Protein AF-A0A090T757-F1 (afdb_monomer_lite)

Sequence (92 aa):
MATAGITGAKLASKATKGVASAKKKRMPFVAANGLLVLLPAAIYLQHLASIGSFDTTFYVIQAIELVAGFTNLTLMGLNIRDGLKMARVRSA

Secondary structure (DSSP, 8-state):
-HHHHHHHHHHHHT--SSTHHHHHHHHHHHHHHIIIIIHHHHHHHHHHHHTT--SHHHHHHHHHHHHHHHHHHHHHHHHHHHHHHHHHHTT-

Radius of gyration: 17.59 Å; chains: 1; bounding box: 42×18×46 Å

Foldseek 3Di:
DVVVVVVVVVVLVPPDDDPSVVLVVLVVVLVCLCPVQQVVLVVVLVVCVVVVNPDPVSVVSVVVNVVSVVVSVVSVVVSVVSVVVVVVVVVD

Organism: NCBI:txid990268

Structure (mmCIF, N/CA/C/O backbone):
data_AF-A0A090T757-F1
#
_entry.id   AF-A0A090T757-F1
#
loop_
_atom_site.group_PDB
_atom_site.id
_atom_site.type_symbol
_atom_site.label_atom_id
_atom_site.label_alt_id
_atom_site.label_comp_id
_atom_site.label_asym_id
_atom_site.label_entity_id
_atom_site.label_seq_id
_atom_site.pdbx_PDB_ins_code
_atom_site.Cartn_x
_atom_site.Cartn_y
_atom_site.Cartn_z
_atom_site.occupancy
_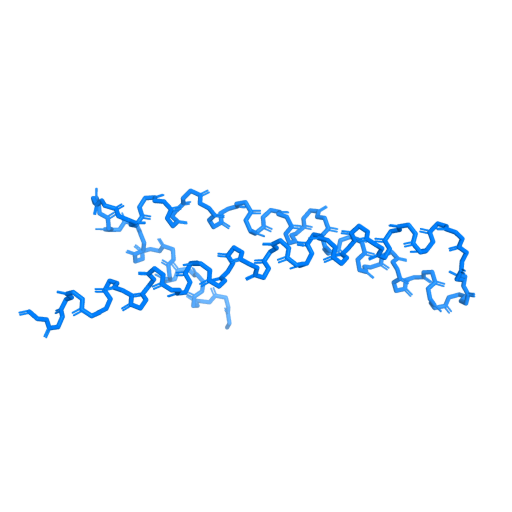atom_site.B_iso_or_equiv
_atom_site.auth_seq_id
_atom_site.auth_comp_id
_atom_site.auth_asym_id
_atom_site.auth_atom_id
_atom_site.pdbx_PDB_model_num
ATOM 1 N N . MET A 1 1 ? 8.452 7.836 17.264 1.00 44.91 1 MET A N 1
ATOM 2 C CA . MET A 1 1 ? 7.537 7.331 16.213 1.00 44.91 1 MET A CA 1
ATOM 3 C C . MET A 1 1 ? 7.250 5.826 16.299 1.00 44.91 1 MET A C 1
ATOM 5 O O . MET A 1 1 ? 6.135 5.439 15.988 1.00 44.91 1 MET A O 1
ATOM 9 N N . ALA A 1 2 ? 8.147 4.979 16.823 1.00 41.59 2 ALA A N 1
ATOM 10 C CA . ALA A 1 2 ? 7.857 3.551 17.064 1.00 41.59 2 ALA A CA 1
ATOM 11 C C . ALA A 1 2 ? 6.926 3.265 18.270 1.00 41.59 2 ALA A C 1
ATOM 13 O O . ALA A 1 2 ? 6.265 2.232 18.332 1.00 41.59 2 ALA A O 1
ATOM 14 N N . THR A 1 3 ? 6.833 4.188 19.230 1.00 36.66 3 THR A N 1
ATOM 15 C CA . THR A 1 3 ? 6.088 3.988 20.485 1.00 36.66 3 THR A CA 1
ATOM 16 C C . THR A 1 3 ? 4.568 4.089 20.329 1.00 36.66 3 THR A C 1
ATOM 18 O O . THR A 1 3 ? 3.843 3.409 21.051 1.00 36.66 3 THR A O 1
ATOM 21 N N . ALA A 1 4 ? 4.077 4.865 19.356 1.00 46.41 4 ALA A N 1
ATOM 22 C CA . ALA A 1 4 ? 2.644 5.015 19.081 1.00 46.41 4 ALA A CA 1
ATOM 23 C C . ALA A 1 4 ? 2.022 3.765 18.424 1.00 46.41 4 ALA A C 1
ATOM 25 O O . ALA A 1 4 ? 0.852 3.455 18.649 1.00 46.41 4 ALA A O 1
ATOM 26 N N . GLY A 1 5 ? 2.809 3.004 17.651 1.00 44.88 5 GLY A N 1
ATOM 27 C CA . GLY A 1 5 ? 2.358 1.739 17.056 1.00 44.88 5 GLY A CA 1
ATOM 28 C C . GLY A 1 5 ? 2.151 0.636 18.100 1.00 44.88 5 GLY A C 1
ATOM 29 O O . GLY A 1 5 ? 1.199 -0.141 18.019 1.00 44.88 5 GLY A O 1
ATOM 30 N N . ILE A 1 6 ? 3.000 0.609 19.132 1.00 47.66 6 ILE A N 1
ATOM 31 C CA . ILE A 1 6 ? 2.959 -0.405 20.195 1.00 47.66 6 ILE A CA 1
ATOM 32 C C . ILE A 1 6 ? 1.806 -0.135 21.175 1.00 47.66 6 ILE A C 1
ATOM 34 O O . ILE A 1 6 ? 1.119 -1.071 21.596 1.00 47.66 6 ILE A O 1
ATOM 38 N N . THR A 1 7 ? 1.532 1.131 21.513 1.00 53.59 7 THR A N 1
ATOM 39 C CA . THR A 1 7 ? 0.393 1.490 22.377 1.00 53.59 7 THR A CA 1
ATOM 40 C C . THR A 1 7 ? -0.951 1.242 21.695 1.00 53.59 7 THR A C 1
ATOM 42 O O . THR A 1 7 ? -1.862 0.730 22.347 1.00 53.59 7 THR A O 1
ATOM 45 N N . GLY A 1 8 ? -1.066 1.480 20.383 1.00 47.88 8 GLY A N 1
ATOM 46 C CA . GLY A 1 8 ? -2.257 1.120 19.603 1.00 47.88 8 GLY A CA 1
ATOM 47 C C . GLY A 1 8 ? -2.548 -0.388 19.597 1.00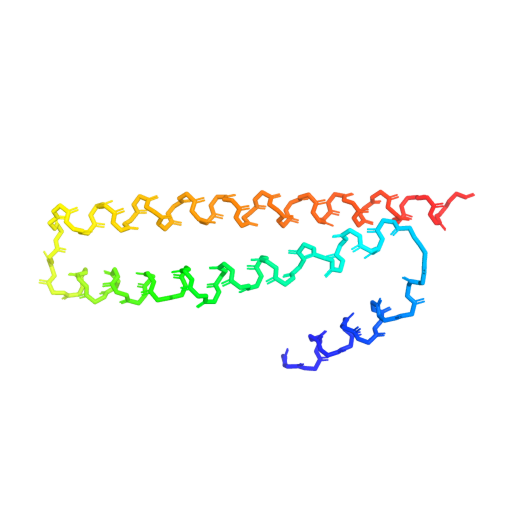 47.88 8 GLY A C 1
ATOM 48 O O . GLY A 1 8 ? -3.693 -0.800 19.795 1.00 47.88 8 GLY A O 1
ATOM 49 N N . ALA A 1 9 ? -1.513 -1.224 19.456 1.00 52.78 9 ALA A N 1
ATOM 50 C CA . ALA A 1 9 ? -1.641 -2.684 19.493 1.00 52.78 9 ALA A CA 1
ATOM 51 C C . ALA A 1 9 ? -2.014 -3.220 20.891 1.00 52.78 9 ALA A C 1
ATOM 53 O O . ALA A 1 9 ? -2.856 -4.116 21.008 1.00 52.78 9 ALA A O 1
ATOM 54 N N . LYS A 1 10 ? -1.451 -2.643 21.964 1.00 44.31 10 LYS A N 1
ATOM 55 C CA . LYS A 1 10 ? -1.811 -2.994 23.351 1.00 44.31 10 LYS A CA 1
ATOM 56 C C . LYS A 1 10 ? -3.230 -2.551 23.726 1.00 44.31 10 LYS A C 1
ATOM 58 O O . LYS A 1 10 ? -3.922 -3.299 24.413 1.00 44.31 10 LYS A O 1
ATOM 63 N N . LEU A 1 11 ? -3.699 -1.398 23.241 1.00 47.91 11 LEU A N 1
ATOM 64 C CA . LEU A 1 11 ? -5.069 -0.926 23.482 1.00 47.91 11 LEU A CA 1
ATOM 65 C C . LEU A 1 11 ? -6.110 -1.780 22.731 1.00 47.91 11 LEU A C 1
ATOM 67 O O . LEU A 1 11 ? -7.165 -2.096 23.279 1.00 47.91 11 LEU A O 1
ATOM 71 N N . ALA A 1 12 ? -5.782 -2.238 21.516 1.00 43.88 12 ALA A N 1
ATOM 72 C CA . ALA A 1 12 ? -6.610 -3.157 20.729 1.00 43.88 12 ALA A CA 1
ATOM 73 C C . ALA A 1 12 ? -6.719 -4.570 21.337 1.00 43.88 12 ALA A C 1
ATOM 75 O O . ALA A 1 12 ? -7.681 -5.287 21.065 1.00 43.88 12 ALA A O 1
ATOM 76 N N . SER A 1 13 ? -5.765 -4.973 22.183 1.00 42.06 13 SER A N 1
ATOM 77 C CA . SER A 1 13 ? -5.786 -6.262 22.888 1.00 42.06 13 SER A CA 1
ATOM 78 C C . SER A 1 13 ? -6.908 -6.357 23.937 1.00 42.06 13 SER A C 1
ATOM 80 O O . SER A 1 13 ? -7.426 -7.443 24.183 1.00 42.06 13 SER A O 1
ATOM 82 N N . LYS A 1 14 ? -7.346 -5.225 24.512 1.00 43.12 14 LYS A N 1
ATOM 83 C CA . LYS A 1 14 ? -8.365 -5.178 25.581 1.00 43.12 14 LYS A CA 1
ATOM 84 C C . LYS A 1 14 ? -9.812 -5.047 25.068 1.00 43.12 14 LYS A C 1
ATOM 86 O O . LYS A 1 14 ? -10.746 -5.043 25.864 1.00 43.12 14 LYS A O 1
ATOM 91 N N . ALA A 1 15 ? -10.020 -4.923 23.755 1.00 45.19 15 ALA A N 1
ATOM 92 C CA . ALA A 1 15 ? -11.346 -4.788 23.147 1.00 45.19 15 ALA A CA 1
ATOM 93 C C . ALA A 1 15 ? -11.934 -6.173 22.827 1.00 45.19 15 ALA A C 1
ATOM 95 O O . ALA A 1 15 ? -11.858 -6.667 21.703 1.00 45.19 15 ALA A O 1
ATOM 96 N N . THR A 1 16 ? -12.474 -6.830 23.851 1.00 44.22 16 THR A N 1
ATOM 97 C CA . THR A 1 16 ? -12.732 -8.276 23.840 1.00 44.22 16 THR A CA 1
ATOM 98 C C . THR A 1 16 ? -14.026 -8.716 23.143 1.00 44.22 16 THR A C 1
ATOM 100 O O . THR A 1 16 ? -14.204 -9.919 22.992 1.00 44.22 16 THR A O 1
ATOM 103 N N . LYS A 1 17 ? -14.927 -7.832 22.672 1.00 41.28 17 LYS A N 1
ATOM 104 C CA . LYS A 1 17 ? -16.138 -8.241 21.914 1.00 41.28 17 LYS A CA 1
ATOM 105 C C . LYS A 1 17 ? -16.606 -7.172 20.906 1.00 41.28 17 LYS A C 1
ATOM 107 O O . LYS A 1 17 ? -16.627 -5.989 21.226 1.00 41.28 17 LYS A O 1
ATOM 112 N N . GLY A 1 18 ? -17.003 -7.595 19.697 1.00 53.28 18 GLY A N 1
ATOM 113 C CA . GLY A 1 18 ? -17.634 -6.748 18.664 1.00 53.28 18 GLY A CA 1
ATOM 114 C C . GLY A 1 18 ? -16.724 -6.317 17.501 1.00 53.28 18 GLY A C 1
ATOM 115 O O . GLY A 1 18 ? -15.687 -6.928 17.260 1.00 53.28 18 GLY A O 1
ATOM 116 N N . VAL A 1 19 ? -17.116 -5.254 16.780 1.00 49.38 19 VAL A N 1
ATOM 117 C CA . VAL A 1 19 ? -16.496 -4.671 15.556 1.00 49.38 19 VAL A CA 1
ATOM 118 C C . VAL A 1 19 ? -14.961 -4.494 15.644 1.00 49.38 19 VAL A C 1
ATOM 120 O O . VAL A 1 19 ? -14.259 -4.511 14.632 1.00 49.38 19 VAL A O 1
ATOM 123 N N . ALA A 1 20 ? -14.410 -4.440 16.860 1.00 47.56 20 ALA A N 1
ATOM 124 C CA . ALA A 1 20 ? -12.978 -4.517 17.152 1.00 47.56 20 ALA A CA 1
ATOM 125 C C . ALA A 1 20 ? -12.278 -5.788 16.612 1.00 47.56 20 ALA A C 1
ATOM 127 O O . ALA A 1 20 ? -11.130 -5.712 16.176 1.00 47.56 20 ALA A O 1
ATOM 128 N N . SER A 1 21 ? -12.960 -6.938 16.566 1.00 47.91 21 SER A N 1
ATOM 129 C CA . SER A 1 21 ? -12.432 -8.196 16.010 1.00 47.91 21 SER A CA 1
ATOM 130 C C . SER A 1 21 ? -12.282 -8.140 14.482 1.00 47.91 21 SER A C 1
ATOM 132 O O . SER A 1 21 ? -11.267 -8.573 13.934 1.00 47.91 21 SER A O 1
ATOM 134 N N . ALA A 1 22 ? -13.230 -7.503 13.782 1.00 51.09 22 ALA A N 1
ATOM 135 C CA . ALA A 1 22 ? -13.135 -7.280 12.337 1.00 51.09 22 ALA A CA 1
ATOM 136 C C . ALA A 1 22 ? -11.990 -6.311 11.987 1.00 51.09 22 ALA A C 1
ATOM 138 O O . ALA A 1 22 ? -11.225 -6.572 11.055 1.00 51.09 22 ALA A O 1
ATOM 139 N N . LYS A 1 23 ? -11.804 -5.254 12.794 1.00 50.75 23 LYS A N 1
ATOM 140 C CA . LYS A 1 23 ? -10.637 -4.354 12.732 1.00 50.75 23 LYS A CA 1
ATOM 141 C C . LYS A 1 23 ? -9.325 -5.116 12.930 1.00 50.75 23 LYS A C 1
ATOM 143 O O . LYS A 1 23 ? -8.418 -4.987 12.114 1.00 50.75 23 LYS A O 1
ATOM 148 N N . LYS A 1 24 ? -9.242 -5.961 13.963 1.00 53.56 24 LYS A N 1
ATOM 149 C CA . LYS A 1 24 ? -8.046 -6.758 14.285 1.00 53.56 24 LYS A CA 1
ATOM 150 C C . LYS A 1 24 ? -7.695 -7.769 13.191 1.00 53.56 24 LYS A C 1
ATOM 152 O O . LYS A 1 24 ? -6.516 -8.020 12.973 1.00 53.56 24 LYS A O 1
ATOM 157 N N . LYS A 1 25 ? -8.689 -8.312 12.479 1.00 55.53 25 LYS A N 1
ATOM 158 C CA . LYS A 1 25 ? -8.464 -9.264 11.382 1.00 55.53 25 LYS A CA 1
ATOM 159 C C . LYS A 1 25 ? -8.054 -8.580 10.075 1.00 55.53 25 LYS A C 1
ATOM 161 O O . LYS A 1 25 ? -7.238 -9.142 9.365 1.00 55.53 25 LYS A O 1
ATOM 166 N N . ARG A 1 26 ? -8.566 -7.380 9.763 1.00 61.97 26 ARG A N 1
ATOM 167 C CA . ARG A 1 26 ? -8.270 -6.653 8.505 1.00 61.97 26 ARG A CA 1
ATOM 168 C C . ARG A 1 26 ? -6.959 -5.865 8.533 1.00 61.97 26 ARG A C 1
ATOM 170 O O . ARG A 1 26 ? -6.318 -5.717 7.500 1.00 61.97 26 ARG A O 1
ATOM 177 N N . MET A 1 27 ? -6.545 -5.384 9.704 1.00 61.22 27 MET A N 1
ATOM 178 C CA . MET A 1 27 ? -5.315 -4.604 9.878 1.00 61.22 27 MET A CA 1
ATOM 179 C C . MET A 1 27 ? -4.021 -5.341 9.466 1.00 61.22 27 MET A C 1
ATOM 181 O O . MET A 1 27 ? -3.200 -4.716 8.798 1.00 61.22 27 MET A O 1
ATOM 185 N N . PRO A 1 28 ? -3.826 -6.644 9.768 1.00 66.75 28 PRO A N 1
ATOM 186 C CA . PRO A 1 28 ? -2.656 -7.371 9.281 1.00 66.75 28 PRO A CA 1
ATOM 187 C C . PRO A 1 28 ? -2.661 -7.574 7.762 1.00 66.75 28 PRO A C 1
ATOM 189 O O . PRO A 1 28 ? -1.591 -7.540 7.175 1.00 66.75 28 PRO A O 1
ATOM 192 N N . PHE A 1 29 ? -3.818 -7.695 7.100 1.00 69.50 29 PHE A N 1
ATOM 193 C CA . PHE A 1 29 ? -3.864 -7.764 5.629 1.00 69.50 29 PHE A CA 1
ATOM 194 C C . PHE A 1 29 ? -3.508 -6.428 4.966 1.00 69.50 29 PHE A C 1
ATOM 196 O O . PHE A 1 29 ? -2.816 -6.417 3.958 1.00 69.50 29 PHE A O 1
ATOM 203 N N . VAL A 1 30 ? -3.938 -5.301 5.541 1.00 70.75 30 VAL A N 1
ATOM 204 C CA . VAL A 1 30 ? -3.551 -3.943 5.098 1.00 70.75 30 VAL A CA 1
ATOM 205 C C . VAL A 1 30 ? -2.037 -3.752 5.235 1.00 70.75 30 VAL A C 1
ATOM 207 O O . VAL A 1 30 ? -1.368 -3.331 4.295 1.00 70.75 30 VAL A O 1
ATOM 210 N N . ALA A 1 31 ? -1.481 -4.123 6.392 1.00 71.25 31 ALA A N 1
ATOM 211 C CA . ALA A 1 31 ? -0.044 -4.037 6.639 1.00 71.25 31 ALA A CA 1
ATOM 212 C C . ALA A 1 31 ? 0.761 -4.997 5.746 1.00 71.25 31 ALA A C 1
ATOM 214 O O . ALA A 1 31 ? 1.783 -4.598 5.200 1.00 71.25 31 ALA A O 1
ATOM 215 N N . ALA A 1 32 ? 0.287 -6.232 5.554 1.00 76.06 32 ALA A N 1
ATOM 216 C CA . ALA A 1 32 ? 0.936 -7.221 4.700 1.00 76.06 32 ALA A CA 1
ATOM 217 C C . ALA A 1 32 ? 0.898 -6.818 3.221 1.00 76.06 32 ALA A C 1
ATOM 219 O O . ALA A 1 32 ? 1.932 -6.870 2.574 1.00 76.06 32 ALA A O 1
ATOM 220 N N . ASN A 1 33 ? -0.238 -6.345 2.693 1.00 79.56 33 ASN A N 1
ATOM 221 C CA . ASN A 1 33 ? -0.307 -5.828 1.320 1.00 79.56 33 ASN A CA 1
ATOM 222 C C . ASN A 1 33 ? 0.604 -4.605 1.136 1.00 79.56 33 ASN A C 1
ATOM 224 O O . ASN A 1 33 ? 1.325 -4.510 0.146 1.00 79.56 33 ASN A O 1
ATOM 228 N N . GLY A 1 34 ? 0.621 -3.691 2.111 1.00 76.12 34 GLY A N 1
ATOM 229 C CA . GLY A 1 34 ? 1.522 -2.539 2.098 1.00 76.12 34 GLY A CA 1
ATOM 230 C C . GLY A 1 34 ? 3.001 -2.925 2.080 1.00 76.12 34 GLY A C 1
ATOM 231 O O . GLY A 1 34 ? 3.773 -2.383 1.298 1.00 76.12 34 GLY A O 1
ATOM 232 N N . LEU A 1 35 ? 3.396 -3.881 2.919 1.00 75.56 35 LEU A N 1
ATOM 233 C CA . LEU A 1 35 ? 4.796 -4.258 3.099 1.00 75.56 35 LEU A CA 1
ATOM 234 C C . LEU A 1 35 ? 5.304 -5.238 2.034 1.00 75.56 35 LEU A C 1
ATOM 236 O O . LEU A 1 35 ? 6.441 -5.120 1.595 1.00 75.56 35 LEU A O 1
ATOM 240 N N . LEU A 1 36 ? 4.483 -6.213 1.642 1.00 78.62 36 LEU A N 1
ATOM 241 C CA . LEU A 1 36 ? 4.889 -7.310 0.759 1.00 78.62 36 LEU A CA 1
ATOM 242 C C . LEU A 1 36 ? 4.621 -7.024 -0.718 1.00 78.62 36 LEU A C 1
ATOM 244 O O . LEU A 1 36 ? 5.249 -7.655 -1.560 1.00 78.62 36 LEU A O 1
ATOM 248 N N . VAL A 1 37 ? 3.698 -6.110 -1.039 1.00 80.69 37 VAL A N 1
ATOM 249 C CA . VAL A 1 37 ? 3.339 -5.789 -2.430 1.00 80.69 37 VAL A CA 1
ATOM 250 C C . VAL A 1 37 ? 3.727 -4.356 -2.767 1.00 80.69 37 VAL A C 1
ATOM 252 O O . VAL A 1 37 ? 4.549 -4.144 -3.652 1.00 80.69 37 VAL A O 1
ATOM 255 N N . LEU A 1 38 ? 3.186 -3.372 -2.043 1.00 80.25 38 LEU A N 1
ATOM 256 C CA . LEU A 1 38 ? 3.376 -1.958 -2.392 1.00 80.25 38 LEU A CA 1
ATOM 257 C C . LEU A 1 38 ? 4.820 -1.490 -2.204 1.00 80.25 38 LEU A C 1
ATOM 259 O O . LEU A 1 38 ? 5.362 -0.837 -3.085 1.00 80.25 38 LEU A O 1
ATOM 263 N N . LEU A 1 39 ? 5.463 -1.850 -1.092 1.00 82.81 39 LEU A N 1
ATOM 264 C CA . LEU A 1 39 ? 6.839 -1.436 -0.822 1.00 82.81 39 LEU A CA 1
ATOM 265 C C . LEU A 1 39 ? 7.850 -1.960 -1.868 1.00 82.81 39 LEU A C 1
ATOM 267 O O . LEU A 1 39 ? 8.589 -1.143 -2.419 1.00 82.81 39 LEU A O 1
ATOM 271 N N . PRO A 1 40 ? 7.907 -3.269 -2.192 1.00 82.44 40 PRO A N 1
ATOM 272 C CA . PRO A 1 40 ? 8.827 -3.754 -3.219 1.00 82.44 40 PRO A CA 1
ATOM 273 C C . PRO A 1 40 ? 8.459 -3.267 -4.626 1.00 82.44 40 PRO A C 1
ATOM 275 O O . PRO A 1 40 ? 9.369 -2.967 -5.397 1.00 82.44 40 PRO A O 1
ATOM 278 N N . ALA A 1 41 ? 7.166 -3.129 -4.955 1.00 85.81 41 ALA A N 1
ATOM 279 C CA . ALA A 1 41 ? 6.741 -2.562 -6.236 1.00 85.81 41 ALA A CA 1
ATOM 280 C C . ALA A 1 41 ? 7.219 -1.111 -6.398 1.00 85.81 41 ALA A C 1
ATOM 282 O O . ALA A 1 41 ? 7.817 -0.791 -7.422 1.00 85.81 41 ALA A O 1
ATOM 283 N N . ALA A 1 42 ? 7.059 -0.276 -5.368 1.00 85.62 42 ALA A N 1
ATOM 284 C CA . ALA A 1 42 ? 7.509 1.114 -5.377 1.00 85.62 42 ALA A CA 1
ATOM 285 C C . ALA A 1 42 ? 9.031 1.230 -5.551 1.00 85.62 42 ALA A C 1
ATOM 287 O O . ALA A 1 42 ? 9.509 2.041 -6.341 1.00 85.62 42 ALA A O 1
ATOM 288 N N . ILE A 1 43 ? 9.808 0.394 -4.8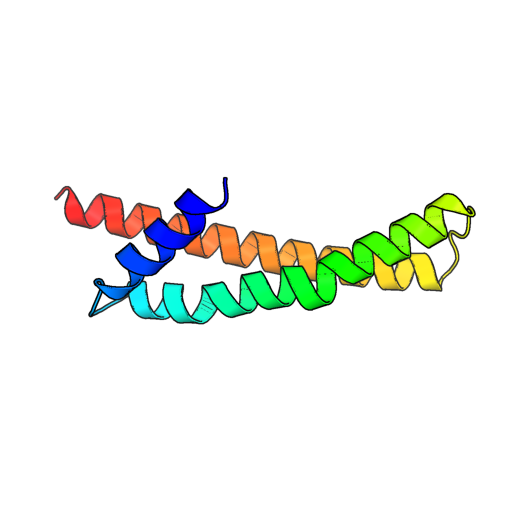49 1.00 88.50 43 ILE A N 1
ATOM 289 C CA . ILE A 1 43 ? 11.275 0.371 -4.984 1.00 88.50 43 ILE A CA 1
ATOM 290 C C . ILE A 1 43 ? 11.677 -0.045 -6.404 1.00 88.50 43 ILE A C 1
ATOM 292 O O . ILE A 1 43 ? 12.569 0.561 -6.998 1.00 88.50 43 ILE A O 1
ATOM 296 N N . TYR A 1 44 ? 11.017 -1.060 -6.964 1.00 90.12 44 TYR A N 1
ATOM 297 C CA . TYR A 1 44 ? 11.322 -1.549 -8.304 1.00 90.12 44 TYR A CA 1
ATOM 298 C C . TYR A 1 44 ? 10.936 -0.544 -9.398 1.00 90.12 44 TYR A C 1
ATOM 300 O O . TYR A 1 44 ? 11.731 -0.285 -10.300 1.00 90.12 44 TYR A O 1
ATOM 308 N N . LEU A 1 45 ? 9.766 0.088 -9.288 1.00 88.62 45 LEU A N 1
ATOM 309 C CA . LEU A 1 45 ? 9.337 1.162 -10.185 1.00 88.62 45 LEU A CA 1
ATOM 310 C C . LEU A 1 45 ? 10.269 2.371 -10.092 1.00 88.62 45 LEU A C 1
ATOM 312 O O . LEU A 1 45 ? 10.665 2.910 -11.121 1.00 88.62 45 LEU A O 1
ATOM 316 N N . GLN A 1 46 ? 10.700 2.754 -8.887 1.00 90.62 46 GLN A N 1
ATOM 317 C CA . GLN A 1 46 ? 11.689 3.816 -8.699 1.00 90.62 46 GLN A CA 1
ATOM 318 C C . GLN A 1 46 ? 13.021 3.477 -9.378 1.00 90.62 46 GLN A C 1
ATOM 320 O O . GLN A 1 46 ? 13.637 4.352 -9.988 1.00 90.62 46 GLN A O 1
ATOM 325 N N . HIS A 1 47 ? 13.469 2.221 -9.291 1.00 91.12 47 HIS A N 1
ATOM 326 C CA . HIS A 1 47 ? 14.681 1.778 -9.971 1.00 91.12 47 HIS A CA 1
ATOM 327 C C . HIS A 1 47 ? 14.538 1.883 -11.495 1.00 91.12 47 HIS A C 1
ATOM 329 O O . HIS A 1 47 ? 15.373 2.522 -12.132 1.00 91.12 47 HIS A O 1
ATOM 335 N N . LEU A 1 48 ? 13.454 1.349 -12.065 1.00 89.00 48 LEU A N 1
ATOM 336 C CA . LEU A 1 48 ? 13.164 1.433 -13.500 1.00 89.00 48 LEU A CA 1
ATOM 337 C C . LEU A 1 48 ? 13.051 2.886 -13.988 1.00 89.00 48 LEU A C 1
ATOM 339 O O . LEU A 1 48 ? 13.658 3.252 -14.992 1.00 89.00 48 LEU A O 1
ATOM 343 N N . ALA A 1 49 ? 12.355 3.745 -13.241 1.00 90.50 49 ALA A N 1
ATOM 344 C CA . ALA A 1 49 ? 12.249 5.167 -13.554 1.00 90.50 49 ALA A CA 1
ATOM 345 C C . ALA A 1 49 ? 13.612 5.877 -13.491 1.00 90.50 49 ALA A C 1
ATOM 347 O O . ALA A 1 49 ? 13.886 6.748 -14.314 1.00 90.50 49 ALA A O 1
ATOM 348 N N . SER A 1 50 ? 14.490 5.490 -12.555 1.00 92.38 50 SER A N 1
ATOM 349 C CA . SER A 1 50 ? 15.827 6.090 -12.414 1.00 92.38 50 SER A CA 1
ATOM 350 C C . SER A 1 50 ? 16.759 5.796 -13.591 1.00 92.38 50 SER A C 1
ATOM 352 O O . SER A 1 50 ? 17.636 6.603 -13.886 1.00 92.38 50 SER A O 1
ATOM 354 N N . ILE A 1 51 ? 16.543 4.673 -14.281 1.00 94.50 51 ILE A N 1
ATOM 355 C CA . ILE A 1 51 ? 17.274 4.305 -15.500 1.00 94.50 51 ILE A CA 1
ATOM 356 C C . ILE A 1 51 ? 16.523 4.711 -16.780 1.00 94.50 51 ILE A C 1
ATOM 358 O O . ILE A 1 51 ? 16.977 4.408 -17.878 1.00 94.50 51 ILE A O 1
ATOM 362 N N . GLY A 1 52 ? 15.384 5.407 -16.651 1.00 90.69 52 GLY A N 1
ATOM 363 C CA . GLY A 1 52 ? 14.558 5.850 -17.776 1.00 90.69 52 GLY A CA 1
ATOM 364 C C . GLY A 1 52 ? 13.784 4.732 -18.487 1.00 90.69 52 GLY A C 1
ATOM 365 O O . GLY A 1 52 ? 13.289 4.947 -19.592 1.00 90.69 52 GLY A O 1
ATOM 366 N N . SER A 1 53 ? 13.669 3.547 -17.881 1.00 90.38 53 SER A N 1
ATOM 367 C CA . SER A 1 53 ? 12.996 2.383 -18.467 1.00 90.38 53 SER A CA 1
ATOM 368 C C . SER A 1 53 ? 11.497 2.406 -18.173 1.00 90.38 53 SER A C 1
ATOM 370 O O . SER A 1 53 ? 11.019 1.833 -17.193 1.00 90.38 53 SER A O 1
ATOM 372 N N . PHE A 1 54 ? 10.747 3.058 -19.059 1.00 91.00 54 PHE A N 1
ATOM 373 C CA . PHE A 1 54 ? 9.281 3.106 -19.043 1.00 91.00 54 PHE A CA 1
ATOM 374 C C . PHE A 1 54 ? 8.675 2.091 -20.022 1.00 91.00 54 PHE A C 1
ATOM 376 O O . PHE A 1 54 ? 7.854 2.427 -20.872 1.00 91.00 54 PHE A O 1
ATOM 383 N N . ASP A 1 55 ? 9.110 0.838 -19.924 1.00 92.50 55 ASP A N 1
ATOM 384 C CA . ASP A 1 55 ? 8.668 -0.232 -20.822 1.00 92.50 55 ASP A CA 1
ATOM 385 C C . ASP A 1 55 ? 7.341 -0.860 -20.368 1.00 92.50 55 ASP A C 1
ATOM 387 O O . ASP A 1 55 ? 6.795 -0.550 -19.306 1.00 92.50 55 ASP A O 1
ATOM 391 N N . THR A 1 56 ? 6.820 -1.819 -21.138 1.00 93.00 56 THR A N 1
ATOM 392 C CA . THR A 1 56 ? 5.591 -2.557 -20.795 1.00 93.00 56 THR A CA 1
ATOM 393 C C . THR A 1 56 ? 5.630 -3.134 -19.376 1.00 93.00 56 THR A C 1
ATOM 395 O O . THR A 1 56 ? 4.632 -3.064 -18.661 1.00 93.00 56 THR A O 1
ATOM 398 N N . THR A 1 57 ? 6.784 -3.637 -18.926 1.00 89.88 57 THR A N 1
ATOM 399 C CA . THR A 1 57 ? 6.975 -4.143 -17.557 1.00 89.88 57 THR A CA 1
ATOM 400 C C . THR A 1 57 ? 6.727 -3.066 -16.498 1.00 89.88 57 THR A C 1
ATOM 402 O O . THR A 1 57 ? 6.060 -3.342 -15.501 1.00 89.88 57 THR A O 1
ATOM 405 N N . PHE A 1 58 ? 7.202 -1.834 -16.724 1.00 91.50 58 PHE A N 1
ATOM 406 C CA . PHE A 1 58 ? 6.963 -0.702 -15.827 1.00 91.50 58 PHE A CA 1
ATOM 407 C C . PHE A 1 58 ? 5.463 -0.430 -15.702 1.00 91.50 58 PHE A C 1
ATOM 409 O O . PHE A 1 58 ? 4.927 -0.406 -14.598 1.00 91.50 58 PHE A O 1
ATOM 416 N N . TYR A 1 59 ? 4.757 -0.314 -16.829 1.00 92.56 59 TYR A N 1
ATOM 417 C CA . TYR A 1 59 ? 3.320 -0.033 -16.825 1.00 92.56 59 TYR A CA 1
ATOM 418 C C . TYR A 1 59 ? 2.481 -1.151 -16.197 1.00 92.56 59 TYR A C 1
ATOM 420 O O . TYR A 1 59 ? 1.515 -0.863 -15.491 1.00 92.56 59 TYR A O 1
ATOM 428 N N . VAL A 1 60 ? 2.854 -2.418 -16.401 1.00 93.19 60 VAL A N 1
ATOM 429 C CA . VAL A 1 60 ? 2.179 -3.559 -15.761 1.00 93.19 60 VAL A CA 1
ATOM 430 C C . VAL A 1 60 ? 2.324 -3.488 -14.242 1.00 93.19 60 VAL A C 1
ATOM 432 O O . VAL A 1 60 ? 1.333 -3.601 -13.520 1.00 93.19 60 VAL A O 1
ATOM 435 N N . ILE A 1 61 ? 3.540 -3.258 -13.743 1.00 89.12 61 ILE A N 1
ATOM 436 C CA . ILE A 1 61 ? 3.798 -3.188 -12.301 1.00 89.12 61 ILE A CA 1
ATOM 437 C C . ILE A 1 61 ? 3.151 -1.939 -11.697 1.00 89.12 61 ILE A C 1
ATOM 439 O O . ILE A 1 61 ? 2.546 -2.035 -10.633 1.00 89.12 61 ILE A O 1
ATOM 443 N N . GLN A 1 62 ? 3.171 -0.806 -12.404 1.00 92.50 62 GLN A N 1
ATOM 444 C CA . GLN A 1 62 ? 2.487 0.424 -12.003 1.00 92.50 62 GLN A CA 1
ATOM 445 C C . GLN A 1 62 ? 0.972 0.220 -11.879 1.00 92.50 62 GLN A C 1
ATOM 447 O O . GLN A 1 62 ? 0.355 0.698 -10.927 1.00 92.50 62 GLN A O 1
ATOM 452 N N . ALA A 1 63 ? 0.355 -0.511 -12.812 1.00 93.56 63 ALA A N 1
ATOM 453 C CA . ALA A 1 63 ? -1.069 -0.826 -12.743 1.00 93.56 63 ALA A CA 1
ATOM 454 C C . ALA A 1 63 ? -1.393 -1.701 -11.520 1.00 93.56 63 ALA A C 1
ATOM 456 O O . ALA A 1 63 ? -2.359 -1.430 -10.803 1.00 93.56 63 ALA A O 1
ATOM 457 N N . ILE A 1 64 ? -0.563 -2.713 -11.242 1.00 89.56 64 ILE A N 1
ATOM 458 C CA . ILE A 1 64 ? -0.705 -3.569 -10.056 1.00 89.56 64 ILE A CA 1
ATOM 459 C C . ILE A 1 64 ? -0.542 -2.747 -8.773 1.00 89.56 64 ILE A C 1
ATOM 461 O O . ILE A 1 64 ? -1.363 -2.870 -7.863 1.00 89.56 64 ILE A O 1
ATOM 465 N N . GLU A 1 65 ? 0.477 -1.888 -8.705 1.00 88.12 65 GLU A N 1
ATOM 466 C CA . GLU A 1 65 ? 0.727 -1.001 -7.568 1.00 88.12 65 GLU A CA 1
ATOM 467 C C . GLU A 1 65 ? -0.476 -0.086 -7.305 1.00 88.12 65 GLU A C 1
ATOM 469 O O . GLU A 1 65 ? -0.934 0.017 -6.168 1.00 88.12 65 GLU A O 1
ATOM 474 N N . LEU A 1 66 ? -1.059 0.514 -8.348 1.00 89.94 66 LEU A N 1
ATOM 475 C CA . LEU A 1 66 ? -2.237 1.373 -8.217 1.00 89.94 66 LEU A CA 1
ATOM 476 C C . LEU A 1 66 ? -3.460 0.612 -7.695 1.00 89.94 66 LEU A C 1
ATOM 478 O O . LEU A 1 66 ? -4.139 1.096 -6.788 1.00 89.94 66 LEU A O 1
ATOM 482 N N . VAL A 1 67 ? -3.734 -0.588 -8.213 1.00 89.56 67 VAL A N 1
ATOM 483 C CA . VAL A 1 67 ? -4.852 -1.424 -7.741 1.00 89.56 67 VAL A CA 1
ATOM 484 C C . VAL A 1 67 ? -4.638 -1.857 -6.289 1.00 89.56 67 VAL A C 1
ATOM 486 O O . VAL A 1 67 ? -5.560 -1.780 -5.466 1.00 89.56 67 VAL A O 1
ATOM 489 N N . ALA A 1 68 ? -3.417 -2.268 -5.942 1.00 84.62 68 ALA A N 1
ATOM 490 C CA . ALA A 1 68 ? -3.052 -2.617 -4.575 1.00 84.62 68 ALA A CA 1
ATOM 491 C C . ALA A 1 68 ? -3.177 -1.403 -3.635 1.00 84.62 68 ALA A C 1
ATOM 493 O O . ALA A 1 68 ? -3.741 -1.522 -2.544 1.00 84.62 68 ALA A O 1
ATOM 494 N N . GLY A 1 69 ? -2.740 -0.221 -4.074 1.00 85.56 69 GLY A N 1
ATOM 495 C CA . GLY A 1 69 ? -2.808 1.033 -3.327 1.00 85.56 69 GLY A CA 1
ATOM 496 C C . GLY A 1 69 ? -4.248 1.476 -3.093 1.00 85.56 69 GLY A C 1
ATOM 497 O O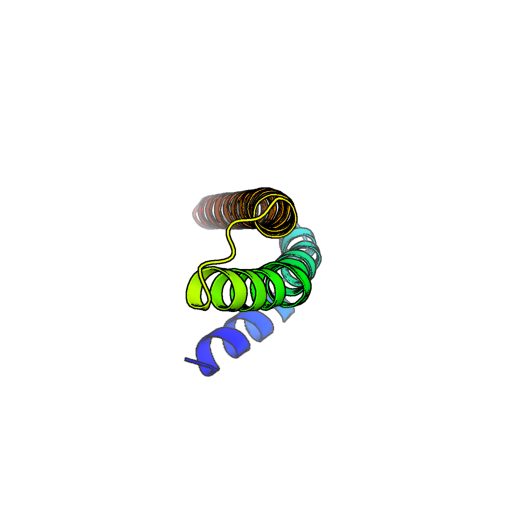 . GLY A 1 69 ? -4.627 1.792 -1.964 1.00 85.56 69 GLY A O 1
ATOM 498 N N . PHE A 1 70 ? -5.085 1.397 -4.129 1.00 88.81 70 PHE A N 1
ATOM 499 C CA . PHE A 1 70 ? -6.513 1.696 -4.051 1.00 88.81 70 PHE A CA 1
ATOM 500 C C . PHE A 1 70 ? -7.250 0.750 -3.096 1.00 88.81 70 PHE A C 1
ATOM 502 O O . PHE A 1 70 ? -8.062 1.185 -2.270 1.00 88.81 70 PHE A O 1
ATOM 509 N N . THR A 1 71 ? -6.929 -0.544 -3.153 1.00 84.94 71 THR A N 1
ATOM 510 C CA . THR A 1 71 ? -7.478 -1.545 -2.230 1.00 84.94 71 THR A CA 1
ATOM 511 C C . THR A 1 71 ? -7.082 -1.22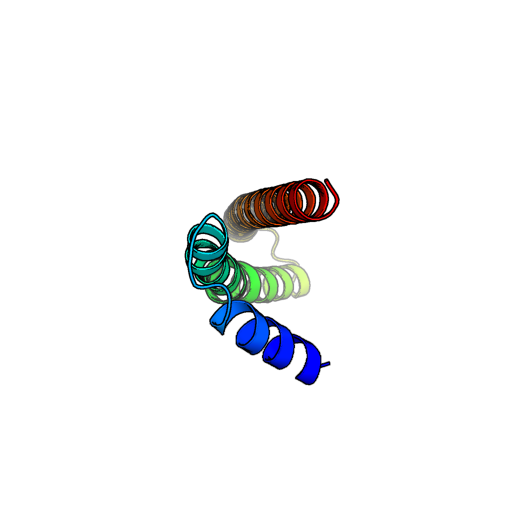0 -0.789 1.00 84.94 71 THR A C 1
ATOM 513 O O . THR A 1 71 ? -7.930 -1.223 0.108 1.00 84.94 71 THR A O 1
ATOM 516 N N . ASN A 1 72 ? -5.813 -0.868 -0.562 1.00 82.38 72 ASN A N 1
ATOM 517 C CA . ASN A 1 72 ? -5.301 -0.528 0.762 1.00 82.38 72 ASN A CA 1
ATOM 518 C C . ASN A 1 72 ? -5.960 0.744 1.327 1.00 82.38 72 ASN A C 1
ATOM 520 O O . ASN A 1 72 ? -6.387 0.767 2.485 1.00 82.38 72 ASN A O 1
ATOM 524 N N . LEU A 1 73 ? -6.132 1.771 0.487 1.00 82.06 73 LEU A N 1
ATOM 525 C CA . LEU A 1 73 ? -6.819 3.015 0.836 1.00 82.06 73 LEU A CA 1
ATOM 526 C C . LEU A 1 73 ? -8.291 2.772 1.189 1.00 82.06 73 LEU A C 1
ATOM 528 O O . LEU A 1 73 ? -8.776 3.271 2.205 1.00 82.06 73 LEU A O 1
ATOM 532 N N . THR A 1 74 ? -8.989 1.954 0.398 1.00 84.44 74 THR A N 1
ATOM 533 C CA . THR A 1 74 ? -10.392 1.591 0.644 1.00 84.44 74 THR A CA 1
ATOM 534 C C . THR A 1 74 ? -10.549 0.869 1.982 1.00 84.44 74 THR A C 1
ATOM 536 O O . THR A 1 74 ? -11.408 1.224 2.794 1.00 84.44 74 THR A O 1
ATOM 539 N N . LEU A 1 75 ? -9.684 -0.110 2.264 1.00 77.94 75 LEU A N 1
ATOM 540 C CA . LEU A 1 75 ? -9.677 -0.832 3.539 1.00 77.94 75 LEU A CA 1
ATOM 541 C C . LEU A 1 75 ? -9.385 0.096 4.725 1.00 77.94 75 LEU A C 1
ATOM 543 O O . LEU A 1 75 ? -10.024 -0.024 5.776 1.00 77.94 75 LEU A O 1
ATOM 547 N N . MET A 1 76 ? -8.456 1.041 4.565 1.00 77.12 76 MET A N 1
ATOM 548 C CA . MET A 1 76 ? -8.151 2.038 5.588 1.00 77.12 76 MET A CA 1
ATOM 549 C C . MET A 1 76 ? -9.338 2.982 5.827 1.00 77.12 76 MET A C 1
ATOM 551 O O . MET A 1 76 ? -9.701 3.217 6.981 1.00 77.12 76 MET A O 1
ATOM 555 N N . GLY A 1 77 ? -10.012 3.438 4.767 1.00 80.56 77 GLY A N 1
ATOM 556 C CA . GLY A 1 77 ? -11.221 4.262 4.850 1.00 80.56 77 GLY A CA 1
ATOM 557 C C . GLY A 1 77 ? -12.373 3.564 5.580 1.00 80.56 77 GLY A C 1
ATOM 558 O O . GLY A 1 77 ? -12.992 4.152 6.469 1.00 80.56 77 GLY A O 1
ATOM 559 N N . LEU A 1 78 ? -12.614 2.280 5.289 1.00 80.75 78 LEU A N 1
ATOM 560 C CA . LEU A 1 78 ? -13.598 1.466 6.014 1.00 80.75 78 LEU A CA 1
ATOM 561 C C . LEU A 1 78 ? -13.227 1.319 7.498 1.00 80.75 78 LEU A C 1
ATOM 563 O O . LEU A 1 78 ? -14.072 1.525 8.368 1.00 80.75 78 LEU A O 1
ATOM 567 N N . ASN A 1 79 ? -11.950 1.064 7.804 1.00 74.19 79 ASN A N 1
ATOM 568 C CA . ASN A 1 79 ? -11.461 0.989 9.184 1.00 74.19 79 ASN A CA 1
ATOM 569 C C . ASN A 1 79 ? -11.626 2.317 9.947 1.00 74.19 79 ASN A C 1
ATOM 571 O O . ASN A 1 79 ? -11.891 2.299 11.155 1.00 74.19 79 ASN A O 1
ATOM 575 N N . ILE A 1 80 ? -11.454 3.465 9.286 1.00 78.31 80 ILE A N 1
ATOM 576 C CA . ILE A 1 80 ? -11.677 4.791 9.882 1.00 78.31 80 ILE A CA 1
ATOM 577 C C . ILE A 1 80 ? -13.172 5.009 10.130 1.00 78.31 80 ILE A C 1
ATOM 579 O O . ILE A 1 80 ? -13.557 5.357 11.248 1.00 78.31 80 ILE A O 1
ATOM 583 N N . ARG A 1 81 ? -14.026 4.727 9.136 1.00 80.69 81 ARG A N 1
ATOM 584 C CA . ARG A 1 81 ? -15.490 4.842 9.246 1.00 80.69 81 ARG A CA 1
ATOM 585 C C . ARG A 1 81 ? -16.043 4.015 10.405 1.00 80.69 81 ARG A C 1
ATOM 587 O O . ARG A 1 81 ? -16.859 4.519 11.178 1.00 80.69 81 ARG A O 1
ATOM 594 N N . ASP A 1 82 ? -15.573 2.781 10.556 1.00 77.00 82 ASP A N 1
ATOM 595 C CA . ASP A 1 82 ? -15.959 1.909 11.668 1.00 77.00 82 ASP A CA 1
ATOM 596 C C . ASP A 1 82 ? -15.485 2.472 13.018 1.00 77.00 82 ASP A C 1
ATOM 598 O O . ASP A 1 82 ? -16.210 2.407 14.009 1.00 77.00 82 ASP A O 1
ATOM 602 N N . GLY A 1 83 ? -14.300 3.095 13.060 1.00 74.94 83 GLY A N 1
ATOM 603 C CA . GLY A 1 83 ? -13.800 3.812 14.238 1.00 74.94 83 GLY A CA 1
ATOM 604 C C . GLY A 1 83 ? -14.692 4.985 14.655 1.00 74.94 83 GLY A C 1
ATOM 605 O O . GLY A 1 83 ? -15.032 5.110 15.830 1.00 74.94 83 GLY A O 1
ATOM 606 N N . LEU A 1 84 ? -15.127 5.800 13.691 1.00 79.12 84 LEU A N 1
ATOM 607 C CA . LEU A 1 84 ? -16.007 6.949 13.930 1.00 79.12 84 LEU A CA 1
ATOM 608 C C . LEU A 1 84 ? -17.409 6.526 14.393 1.00 79.12 84 LEU A C 1
ATOM 610 O O . LEU A 1 84 ? -17.980 7.155 15.283 1.00 79.12 84 LEU A O 1
ATOM 614 N N . LYS A 1 85 ? -17.956 5.434 13.838 1.00 74.81 85 LYS A N 1
ATOM 615 C CA . LYS A 1 85 ? -19.233 4.864 14.301 1.00 74.81 85 LYS A CA 1
ATOM 616 C C . LYS A 1 85 ? -19.156 4.398 15.757 1.00 74.81 85 LYS A C 1
ATOM 618 O O . LYS A 1 85 ? -20.065 4.693 16.524 1.00 74.81 85 LYS A O 1
ATOM 623 N N . MET A 1 86 ? -18.070 3.729 16.156 1.00 68.50 86 MET A N 1
ATOM 624 C CA . MET A 1 86 ? -17.873 3.311 17.552 1.00 68.50 86 MET A CA 1
ATOM 625 C C . MET A 1 86 ? -17.728 4.502 18.507 1.00 68.50 86 MET A C 1
ATOM 627 O O . MET A 1 86 ? -18.251 4.451 19.616 1.00 68.50 86 MET A O 1
ATOM 631 N N . ALA A 1 87 ? -17.053 5.575 18.081 1.00 71.12 87 ALA A N 1
ATOM 632 C CA . ALA A 1 87 ? -16.935 6.793 18.880 1.00 71.12 87 ALA A CA 1
ATOM 633 C C . ALA A 1 87 ? -18.305 7.439 19.143 1.00 71.12 87 ALA A C 1
ATOM 635 O O . ALA A 1 87 ? -18.587 7.801 20.278 1.00 71.12 87 ALA A O 1
ATOM 636 N N . ARG A 1 88 ? -19.184 7.499 18.130 1.00 69.44 88 ARG A N 1
ATOM 637 C CA . ARG A 1 88 ? -20.551 8.030 18.283 1.00 69.44 88 ARG A CA 1
ATOM 638 C C . ARG A 1 88 ? -21.424 7.205 19.230 1.00 69.44 88 ARG A C 1
ATOM 640 O O . ARG A 1 88 ? -22.144 7.792 20.022 1.00 69.44 88 ARG A O 1
ATOM 647 N N . VAL A 1 89 ? -21.348 5.873 19.173 1.00 63.62 89 VAL A N 1
ATOM 648 C CA . VAL A 1 89 ? -22.142 4.987 20.052 1.00 63.62 89 VAL A CA 1
ATOM 649 C C . VAL A 1 89 ? -21.699 5.073 21.517 1.00 63.62 89 VAL A C 1
ATOM 651 O O . VAL A 1 89 ? -22.502 4.829 22.401 1.00 63.62 89 VAL A O 1
ATOM 654 N N . ARG A 1 90 ? -20.438 5.431 21.798 1.00 56.94 90 ARG A N 1
ATOM 655 C CA . ARG A 1 90 ? -19.920 5.555 23.175 1.00 56.94 90 ARG A CA 1
ATOM 656 C C . ARG A 1 90 ? -20.204 6.918 23.825 1.00 56.94 90 ARG A C 1
ATOM 658 O O . ARG A 1 90 ? -19.861 7.106 24.987 1.00 56.94 90 ARG A O 1
ATOM 665 N N . SER A 1 91 ? -20.743 7.870 23.066 1.00 56.03 91 SER A N 1
ATOM 666 C CA . SER A 1 91 ? -21.075 9.229 23.518 1.00 56.03 91 SER A CA 1
ATOM 667 C C . SER A 1 91 ? -22.582 9.461 23.681 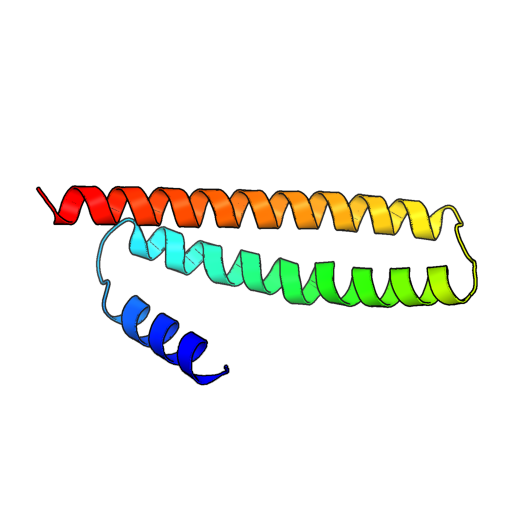1.00 56.03 91 SER A C 1
ATOM 669 O O . SER A 1 91 ? -22.970 10.583 23.998 1.00 56.03 91 SER A O 1
ATOM 671 N N . ALA A 1 92 ? -23.400 8.432 23.443 1.00 50.03 92 ALA A N 1
ATOM 672 C CA . ALA A 1 92 ? -24.840 8.393 23.690 1.00 50.03 92 ALA A CA 1
ATOM 673 C C . ALA A 1 92 ? -25.123 7.444 24.859 1.00 50.03 92 ALA A C 1
ATOM 675 O O . ALA A 1 92 ? -26.076 7.728 25.612 1.00 50.03 92 ALA A O 1
#

pLDDT: mean 71.94, std 17.69, range [36.66, 94.5]